Protein AF-A0A960E542-F1 (afdb_monomer)

Sequence (45 aa):
FRKLLDEGQAGDNIGALLRGTKKEEVERGQVLAAPGSITPHSEFE

Structure (mmCIF, N/CA/C/O backbone):
data_AF-A0A960E542-F1
#
_entry.id   AF-A0A960E542-F1
#
loop_
_atom_site.group_PDB
_atom_site.id
_atom_site.type_symbol
_atom_site.label_atom_id
_atom_site.label_alt_id
_atom_site.label_comp_id
_atom_site.label_asym_id
_atom_site.label_entity_id
_atom_site.label_seq_id
_atom_site.pdbx_PDB_ins_code
_atom_site.Cartn_x
_atom_site.Cartn_y
_atom_site.Cartn_z
_atom_site.occupancy
_atom_site.B_iso_or_equiv
_atom_site.auth_seq_id
_atom_site.auth_comp_id
_atom_site.auth_asym_id
_atom_site.auth_atom_id
_atom_site.pdbx_PDB_model_num
ATOM 1 N N . PHE A 1 1 ? -9.229 10.822 2.768 1.00 61.78 1 PHE A N 1
ATOM 2 C CA . PHE A 1 1 ? -9.884 9.623 3.339 1.00 61.78 1 PHE A CA 1
ATOM 3 C C . PHE A 1 1 ? -11.184 9.949 4.051 1.00 61.78 1 PHE A C 1
ATOM 5 O O . PHE A 1 1 ? -11.223 9.967 5.272 1.00 61.78 1 PHE A O 1
ATOM 12 N N . ARG A 1 2 ? -12.249 10.282 3.319 1.00 64.38 2 ARG A N 1
ATOM 13 C CA . ARG A 1 2 ? -13.580 10.525 3.920 1.00 64.38 2 ARG A CA 1
ATOM 14 C C . ARG A 1 2 ? -14.725 9.998 3.049 1.00 64.38 2 ARG A C 1
ATOM 16 O O . ARG A 1 2 ? -15.875 10.352 3.264 1.00 64.38 2 ARG A O 1
ATOM 23 N N . LYS A 1 3 ? -14.393 9.185 2.047 1.00 83.56 3 LYS A N 1
ATOM 24 C CA . LYS A 1 3 ? -15.329 8.523 1.142 1.00 83.56 3 LYS A CA 1
ATOM 25 C C . LYS A 1 3 ? -14.841 7.092 0.975 1.00 83.56 3 LYS A C 1
ATOM 27 O O . LYS A 1 3 ? -13.630 6.889 0.872 1.00 83.56 3 LYS A O 1
ATOM 32 N N . LEU A 1 4 ? -15.768 6.143 1.022 1.00 88.25 4 LEU A N 1
ATOM 33 C CA . LEU A 1 4 ? -15.491 4.783 0.586 1.00 88.25 4 LEU A CA 1
ATOM 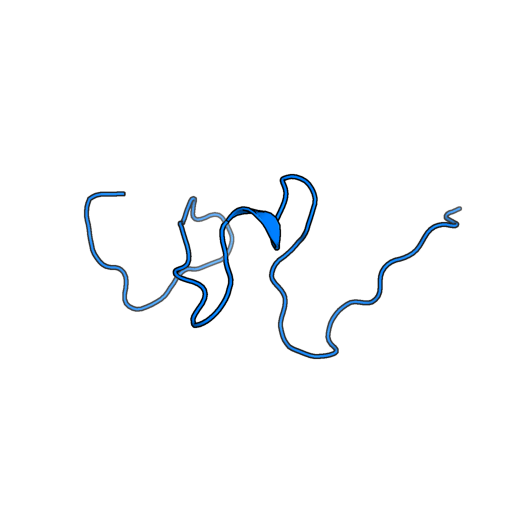34 C C . LEU A 1 4 ? -15.355 4.819 -0.934 1.00 88.25 4 LEU A C 1
ATOM 36 O O . LEU A 1 4 ? -16.110 5.523 -1.604 1.00 88.25 4 LEU A O 1
ATOM 40 N N . LEU A 1 5 ? -14.336 4.135 -1.431 1.00 90.19 5 LEU A N 1
ATOM 41 C CA . LEU A 1 5 ? -14.083 3.963 -2.851 1.00 90.19 5 LEU A CA 1
ATOM 42 C C . LEU A 1 5 ? -14.244 2.476 -3.145 1.00 90.19 5 LEU A C 1
ATOM 44 O O . LEU A 1 5 ? -13.721 1.657 -2.386 1.00 90.19 5 LEU A O 1
ATOM 48 N N . ASP A 1 6 ? -14.963 2.149 -4.214 1.00 92.25 6 ASP A N 1
ATOM 49 C CA . ASP A 1 6 ? -15.129 0.763 -4.661 1.00 92.25 6 ASP A CA 1
ATOM 50 C C . ASP A 1 6 ? -13.870 0.262 -5.390 1.00 92.25 6 ASP A C 1
ATOM 52 O O . ASP A 1 6 ? -13.490 -0.900 -5.262 1.00 92.25 6 ASP A O 1
ATOM 56 N N . GLU A 1 7 ? -13.175 1.163 -6.089 1.00 93.38 7 GLU A N 1
ATOM 57 C CA . GLU A 1 7 ? -11.901 0.921 -6.764 1.00 93.38 7 GLU A CA 1
ATOM 58 C C . GLU A 1 7 ? -10.985 2.153 -6.673 1.00 93.38 7 GLU A C 1
ATOM 60 O O . GLU A 1 7 ? -11.435 3.265 -6.389 1.00 93.38 7 GLU A O 1
ATOM 65 N N . GLY A 1 8 ? -9.686 1.950 -6.900 1.00 91.81 8 GLY A N 1
ATOM 66 C CA . GLY A 1 8 ? -8.702 3.021 -7.042 1.00 91.81 8 GLY A CA 1
ATOM 67 C C . GLY A 1 8 ? -7.919 2.840 -8.335 1.00 91.81 8 GLY A C 1
ATOM 68 O O . GLY A 1 8 ? -7.650 1.707 -8.740 1.00 91.81 8 GLY A O 1
ATOM 69 N N . GLN A 1 9 ? -7.558 3.943 -8.981 1.00 95.25 9 GLN A N 1
ATOM 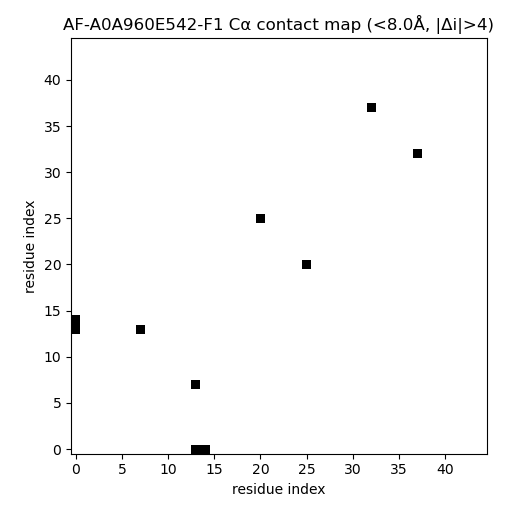70 C CA . GLN A 1 9 ? -6.824 3.934 -10.243 1.00 95.25 9 GLN A CA 1
ATOM 71 C C . GLN A 1 9 ? -5.429 4.546 -10.071 1.00 95.25 9 GLN A C 1
ATOM 73 O O . GLN A 1 9 ? -5.087 5.140 -9.044 1.00 95.25 9 GLN A O 1
ATOM 78 N N . ALA A 1 10 ? -4.578 4.360 -11.081 1.00 95.44 10 ALA A N 1
ATOM 79 C CA . ALA A 1 10 ? -3.228 4.904 -11.066 1.00 95.44 10 ALA A CA 1
ATOM 80 C C . ALA A 1 10 ? -3.261 6.438 -10.940 1.00 95.44 10 ALA A C 1
ATOM 82 O O . ALA A 1 10 ? -3.904 7.120 -11.733 1.00 95.44 10 ALA A O 1
ATOM 83 N N . GLY A 1 11 ? -2.539 6.969 -9.950 1.00 95.00 11 GLY A N 1
ATOM 84 C CA . GLY A 1 11 ? -2.504 8.401 -9.634 1.00 95.00 11 GLY A CA 1
ATOM 85 C C . GLY A 1 11 ? -3.364 8.808 -8.434 1.00 95.00 11 GLY A C 1
ATOM 86 O O . GLY A 1 11 ? -3.149 9.893 -7.890 1.00 95.00 11 GLY A O 1
ATOM 87 N N . ASP A 1 12 ? -4.270 7.946 -7.963 1.00 94.44 12 ASP A N 1
ATOM 88 C CA . ASP A 1 12 ? -5.07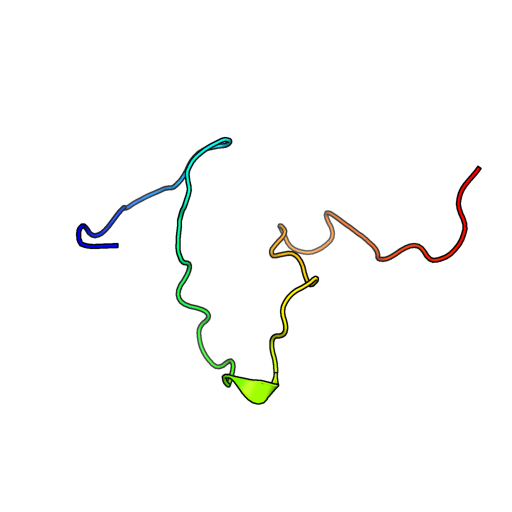7 8.243 -6.780 1.00 94.44 12 ASP A CA 1
ATOM 89 C C . ASP A 1 12 ? -4.271 8.105 -5.482 1.00 94.44 12 ASP A C 1
ATOM 91 O O . ASP A 1 12 ? -3.538 7.139 -5.258 1.00 94.44 12 ASP A O 1
ATOM 95 N N . ASN A 1 13 ? -4.465 9.053 -4.562 1.00 94.62 13 ASN A N 1
ATOM 96 C CA . ASN A 1 13 ? -3.952 8.943 -3.199 1.00 94.62 13 ASN A CA 1
ATOM 97 C C . ASN A 1 13 ? -4.990 8.238 -2.315 1.00 94.62 13 ASN A C 1
ATOM 99 O O . ASN A 1 13 ? -5.946 8.862 -1.835 1.00 94.62 13 ASN A O 1
ATOM 103 N N . ILE A 1 14 ? -4.794 6.930 -2.126 1.00 94.00 14 ILE A N 1
ATOM 104 C CA . ILE A 1 14 ? -5.719 6.042 -1.413 1.00 94.00 14 ILE A CA 1
ATOM 105 C C . ILE A 1 14 ? -5.073 5.343 -0.210 1.00 94.00 14 ILE A C 1
ATOM 107 O O . ILE A 1 14 ? -3.878 5.436 0.051 1.00 94.00 14 ILE A O 1
ATOM 111 N N . GLY A 1 15 ? -5.921 4.696 0.578 1.00 93.62 15 GLY A N 1
ATOM 112 C CA . GLY A 1 15 ? -5.601 4.010 1.810 1.00 93.62 15 GLY A CA 1
ATOM 113 C C . GLY A 1 15 ? -6.357 2.701 1.744 1.00 93.62 15 GLY A C 1
ATOM 114 O O . GLY A 1 15 ? -7.583 2.706 1.644 1.00 93.62 15 GLY A O 1
ATOM 115 N N . ALA A 1 16 ? -5.611 1.603 1.723 1.00 93.50 16 ALA A N 1
ATOM 116 C CA . ALA A 1 16 ? -6.147 0.262 1.573 1.00 93.50 16 ALA A CA 1
ATOM 117 C C . ALA A 1 16 ? -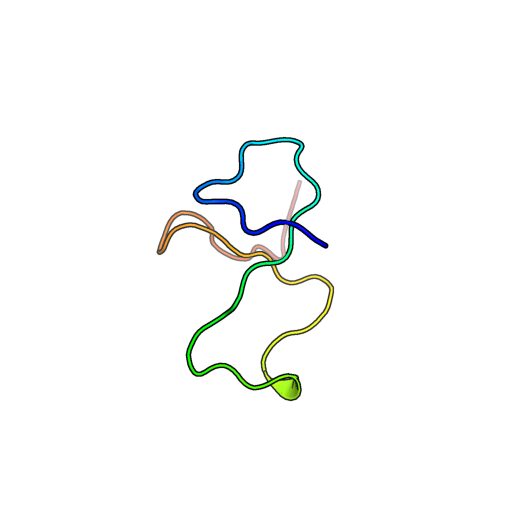6.223 -0.424 2.940 1.00 93.50 16 ALA A C 1
ATOM 119 O O . ALA A 1 16 ? -5.260 -0.413 3.707 1.00 93.50 16 ALA A O 1
ATOM 120 N N . LEU A 1 17 ? -7.370 -1.030 3.243 1.00 93.44 17 LEU A N 1
ATOM 121 C CA . LEU A 1 17 ? -7.527 -1.859 4.433 1.00 93.44 17 LEU A CA 1
ATOM 122 C C . LEU A 1 17 ? -6.951 -3.254 4.159 1.00 93.44 17 LEU A C 1
ATOM 124 O O . LEU A 1 17 ? -7.492 -4.000 3.345 1.00 93.44 17 LEU A O 1
ATOM 128 N N . LEU A 1 18 ? -5.874 -3.615 4.858 1.00 94.88 18 LEU A N 1
ATOM 129 C CA . LEU A 1 18 ? -5.242 -4.932 4.760 1.00 94.88 18 LEU A CA 1
ATOM 130 C C . LEU A 1 18 ? -5.844 -5.881 5.795 1.00 94.88 18 LEU A C 1
ATOM 132 O O . LEU A 1 18 ? -5.769 -5.648 7.002 1.00 94.88 18 LEU A O 1
ATOM 136 N N . ARG A 1 19 ? -6.483 -6.955 5.327 1.00 96.12 19 ARG A N 1
ATOM 137 C CA . ARG A 1 19 ? -7.152 -7.911 6.211 1.00 96.12 19 ARG A CA 1
ATOM 138 C C . ARG A 1 19 ? -6.127 -8.803 6.908 1.00 96.12 19 ARG A C 1
ATOM 140 O O . ARG A 1 19 ? -5.375 -9.506 6.249 1.00 96.12 19 ARG A O 1
ATOM 147 N N . GLY A 1 20 ? -6.195 -8.853 8.238 1.00 94.44 20 GLY A N 1
ATOM 148 C CA . GLY A 1 20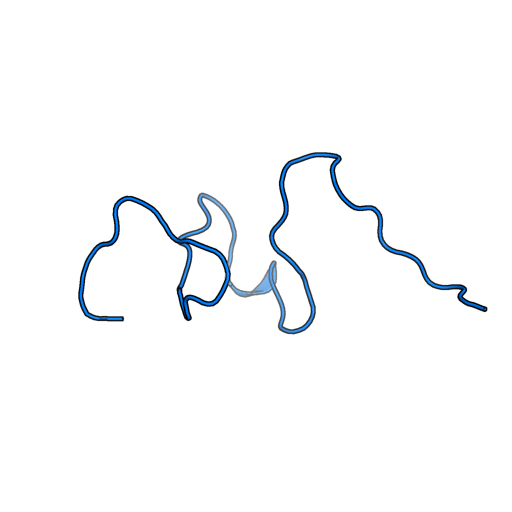 ? -5.405 -9.787 9.049 1.00 94.44 20 GLY A CA 1
ATOM 149 C C . GLY A 1 20 ? -3.960 -9.359 9.293 1.00 94.44 20 GLY A C 1
ATOM 150 O O . GLY A 1 20 ? -3.228 -10.110 9.923 1.00 94.44 20 GLY A O 1
ATOM 151 N N . THR A 1 21 ? -3.574 -8.168 8.839 1.00 94.62 21 THR A N 1
ATOM 152 C CA . THR A 1 21 ? -2.236 -7.611 9.034 1.00 94.62 21 THR A CA 1
ATOM 153 C C . THR A 1 21 ? -2.246 -6.624 10.193 1.00 94.62 21 THR A C 1
ATOM 155 O O . THR A 1 21 ? -3.132 -5.766 10.285 1.00 94.62 21 THR A O 1
ATOM 158 N N . LYS A 1 22 ? -1.272 -6.739 11.091 1.00 94.44 22 LYS A N 1
ATOM 159 C CA . LYS A 1 22 ? -1.082 -5.789 12.188 1.00 94.44 22 LYS A CA 1
ATOM 160 C C . LYS A 1 22 ? -0.269 -4.585 11.726 1.00 94.44 22 LYS A C 1
ATOM 162 O O . LYS A 1 22 ? 0.418 -4.618 10.710 1.00 94.44 22 LYS A O 1
ATOM 167 N N . LYS A 1 23 ? -0.330 -3.498 12.493 1.00 91.19 23 LYS A N 1
ATOM 168 C CA . LYS A 1 23 ? 0.358 -2.249 12.141 1.00 91.19 23 LYS A CA 1
ATOM 169 C C . LYS A 1 23 ? 1.880 -2.419 12.108 1.00 91.19 23 LYS A C 1
ATOM 171 O O . LYS A 1 23 ? 2.537 -1.763 11.316 1.00 91.19 23 LYS A O 1
ATOM 176 N N . GLU A 1 24 ? 2.422 -3.271 12.967 1.00 94.50 24 GLU A N 1
ATOM 177 C CA . GLU A 1 24 ? 3.849 -3.585 13.062 1.00 94.50 24 GLU A CA 1
ATOM 178 C C . GLU A 1 24 ? 4.367 -4.502 11.942 1.00 94.50 24 GLU A C 1
ATOM 180 O O . GLU A 1 24 ? 5.574 -4.644 11.791 1.00 94.50 24 GLU A O 1
ATOM 185 N N . GLU A 1 25 ? 3.477 -5.115 11.159 1.00 95.06 25 GLU A N 1
ATOM 186 C CA . GLU A 1 25 ? 3.841 -6.020 10.060 1.00 95.06 25 GLU A CA 1
ATOM 187 C C . GLU A 1 25 ? 4.011 -5.284 8.722 1.00 95.06 25 GLU A C 1
ATOM 189 O O . GLU A 1 25 ? 4.467 -5.884 7.749 1.00 95.06 25 GLU A O 1
ATOM 194 N N . VAL A 1 26 ? 3.643 -3.997 8.661 1.00 95.19 26 VAL A N 1
ATOM 195 C CA . VAL A 1 26 ? 3.762 -3.159 7.463 1.00 95.19 26 VAL A CA 1
ATOM 196 C C . VAL A 1 26 ? 4.449 -1.850 7.803 1.00 95.19 26 VAL A C 1
ATOM 198 O O . VAL A 1 26 ? 4.054 -1.138 8.727 1.00 95.19 26 VAL A O 1
ATOM 201 N N . GLU A 1 27 ? 5.441 -1.489 6.999 1.00 95.94 27 GLU A N 1
ATOM 202 C CA . GLU A 1 27 ? 6.211 -0.267 7.181 1.00 95.94 27 GLU A CA 1
ATOM 203 C C . GLU A 1 27 ? 6.272 0.594 5.920 1.00 95.94 27 GLU A C 1
ATOM 205 O O . GLU A 1 27 ? 6.042 0.161 4.787 1.00 95.94 27 GLU A O 1
ATOM 210 N N . ARG A 1 28 ? 6.592 1.872 6.127 1.00 95.19 28 ARG A N 1
ATOM 211 C CA . ARG A 1 28 ? 6.779 2.810 5.025 1.00 95.19 28 ARG A CA 1
ATOM 212 C C . ARG A 1 28 ? 7.990 2.383 4.194 1.00 95.19 28 ARG A C 1
ATOM 214 O O . ARG A 1 28 ? 9.083 2.256 4.725 1.00 95.19 28 ARG A O 1
ATOM 221 N N . GLY A 1 29 ? 7.789 2.278 2.883 1.00 94.62 29 GLY A N 1
ATOM 222 C CA . GLY A 1 29 ? 8.808 1.843 1.922 1.00 94.62 29 GLY A CA 1
ATOM 223 C C . GLY A 1 29 ? 8.445 0.520 1.249 1.00 94.62 29 GLY A C 1
ATOM 224 O O . GLY A 1 29 ? 8.900 0.264 0.139 1.00 94.62 29 GLY A O 1
ATOM 225 N N . GLN A 1 30 ? 7.564 -0.272 1.865 1.00 95.88 30 GLN A N 1
ATOM 226 C CA . GLN A 1 30 ? 6.965 -1.442 1.229 1.00 95.88 30 GLN A CA 1
ATOM 227 C C . GLN A 1 30 ? 5.911 -1.043 0.188 1.00 95.88 30 GLN A C 1
ATOM 229 O O . GLN A 1 30 ? 5.346 0.055 0.229 1.00 95.88 30 GLN A O 1
ATOM 234 N N . VAL A 1 31 ? 5.630 -1.960 -0.739 1.00 95.62 31 VAL A N 1
ATOM 235 C CA . VAL A 1 31 ? 4.669 -1.769 -1.832 1.00 95.62 31 VAL A CA 1
ATOM 236 C C . VAL A 1 31 ? 3.570 -2.826 -1.780 1.00 95.62 31 VAL A C 1
ATOM 238 O O . VAL A 1 31 ? 3.836 -4.002 -1.537 1.00 95.62 31 VAL A O 1
ATOM 241 N N . LEU A 1 32 ? 2.327 -2.407 -2.027 1.00 94.88 32 LEU A N 1
ATOM 242 C CA . LEU A 1 32 ? 1.209 -3.316 -2.280 1.00 94.88 32 LEU A CA 1
ATOM 243 C C . LEU A 1 32 ? 1.137 -3.575 -3.784 1.00 94.88 32 LEU A C 1
ATOM 245 O O . LEU A 1 32 ? 1.020 -2.636 -4.568 1.00 94.88 32 LEU A O 1
ATOM 249 N N . ALA A 1 33 ? 1.213 -4.841 -4.177 1.00 96.19 33 ALA A N 1
ATOM 250 C CA . ALA A 1 33 ? 1.207 -5.260 -5.571 1.00 96.19 33 ALA A CA 1
ATOM 251 C C . ALA A 1 33 ? 0.350 -6.518 -5.751 1.00 96.19 33 ALA A C 1
ATOM 253 O O . ALA A 1 33 ? 0.031 -7.215 -4.783 1.00 96.19 33 ALA A O 1
ATOM 254 N N . ALA A 1 34 ? -0.018 -6.811 -6.998 1.00 95.94 34 ALA A N 1
ATOM 255 C CA . ALA A 1 34 ? -0.680 -8.066 -7.317 1.00 95.94 34 ALA A CA 1
ATOM 256 C C . ALA A 1 34 ? 0.246 -9.253 -6.962 1.00 95.94 34 ALA A C 1
ATOM 258 O O . ALA A 1 34 ? 1.462 -9.166 -7.164 1.00 95.94 34 ALA A O 1
ATOM 259 N N . PRO A 1 35 ? -0.287 -10.370 -6.434 1.00 95.75 35 PRO A N 1
ATOM 260 C CA . PRO A 1 35 ? 0.537 -11.521 -6.082 1.00 95.75 35 PRO A CA 1
ATOM 261 C C 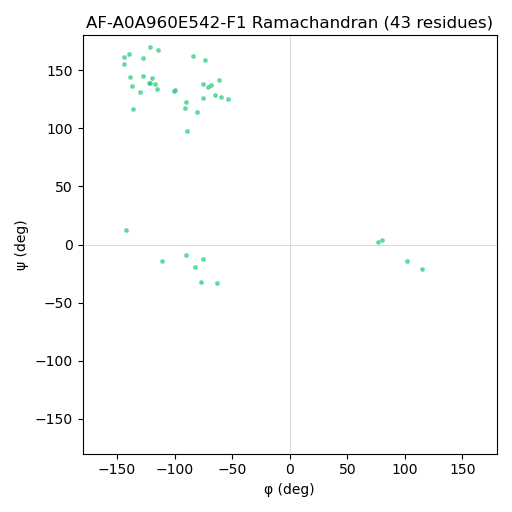. PRO A 1 35 ? 1.401 -11.998 -7.259 1.00 95.75 35 PRO A C 1
ATOM 263 O O . PRO A 1 35 ? 0.889 -12.270 -8.342 1.00 95.75 35 PRO A O 1
ATOM 266 N N . GLY A 1 36 ? 2.715 -12.090 -7.038 1.00 96.25 36 GLY A N 1
ATOM 267 C CA . GLY A 1 36 ? 3.685 -12.548 -8.039 1.00 96.25 36 GLY A CA 1
ATOM 268 C C . GLY A 1 36 ? 4.057 -11.529 -9.122 1.00 96.25 36 GLY A C 1
ATOM 269 O O . GLY A 1 36 ? 4.852 -11.865 -9.993 1.00 96.25 36 GLY A O 1
ATOM 270 N N . SER A 1 37 ? 3.532 -10.298 -9.092 1.00 97.38 37 SER A N 1
ATOM 271 C CA . SER A 1 37 ? 3.830 -9.307 -10.136 1.00 97.38 37 SER A CA 1
ATOM 272 C C . SER A 1 37 ? 5.153 -8.563 -9.942 1.00 97.38 37 SER A C 1
ATOM 274 O O . SER A 1 37 ? 5.641 -7.949 -10.883 1.00 97.38 37 SER A O 1
ATOM 276 N N . ILE A 1 38 ? 5.705 -8.560 -8.726 1.00 96.00 38 ILE A N 1
ATOM 277 C CA . ILE A 1 38 ? 6.951 -7.871 -8.371 1.00 96.00 38 ILE A CA 1
ATOM 278 C C . ILE A 1 38 ? 7.786 -8.758 -7.451 1.00 96.00 38 ILE A C 1
ATOM 280 O O . ILE A 1 38 ? 7.252 -9.438 -6.571 1.00 96.00 38 ILE A O 1
ATOM 284 N N . THR A 1 39 ? 9.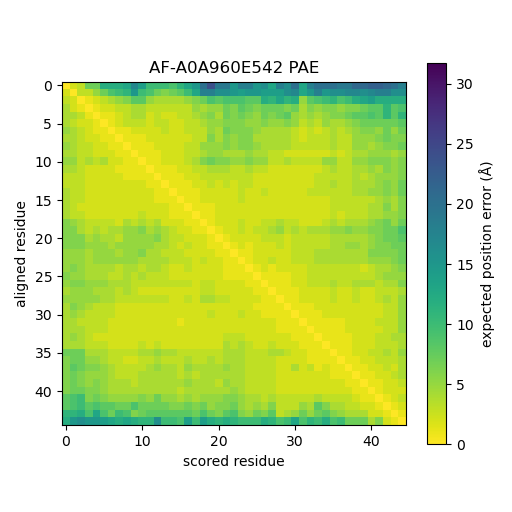104 -8.688 -7.623 1.00 94.25 39 THR A N 1
ATOM 285 C CA . THR A 1 39 ? 10.103 -9.236 -6.704 1.00 94.25 39 THR A CA 1
ATOM 286 C C . THR A 1 39 ? 11.001 -8.110 -6.193 1.00 94.25 39 THR A C 1
ATOM 288 O O . THR A 1 39 ? 11.292 -7.184 -6.948 1.00 94.25 39 THR A O 1
ATOM 291 N N . PRO A 1 40 ? 11.433 -8.133 -4.923 1.00 95.19 40 PRO A N 1
ATOM 292 C CA . PRO A 1 40 ? 12.398 -7.161 -4.423 1.00 95.19 40 PRO A CA 1
ATOM 293 C C . PRO A 1 40 ? 13.770 -7.396 -5.069 1.00 95.19 40 PRO A C 1
ATOM 295 O O . PRO A 1 40 ? 14.225 -8.534 -5.172 1.00 95.19 40 PRO A O 1
ATOM 298 N N . HIS A 1 41 ? 14.435 -6.314 -5.469 1.00 95.50 41 HIS A N 1
ATOM 299 C CA . HIS A 1 41 ? 15.777 -6.338 -6.050 1.00 95.50 41 HIS A CA 1
ATOM 300 C C . HIS A 1 41 ? 16.716 -5.471 -5.210 1.00 95.50 41 HIS A C 1
ATOM 302 O O . HIS A 1 41 ? 16.329 -4.393 -4.761 1.00 95.50 41 HIS A O 1
ATOM 308 N N . SER A 1 42 ? 17.942 -5.947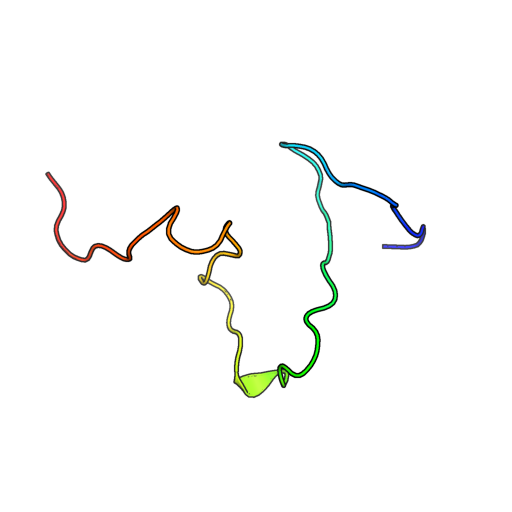 -4.993 1.00 95.44 42 SER A N 1
ATOM 309 C CA . SER A 1 42 ? 18.989 -5.236 -4.245 1.00 95.44 42 SER A CA 1
ATOM 310 C C 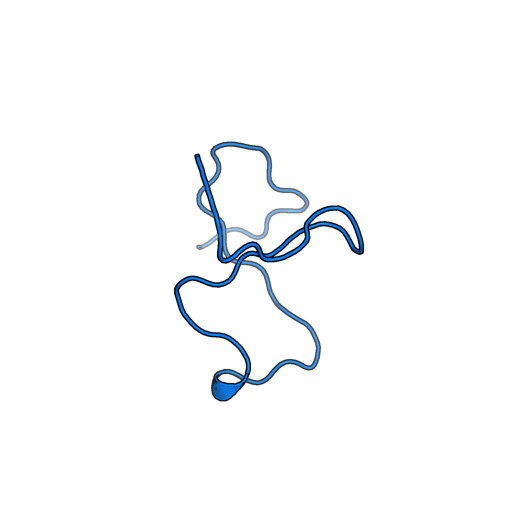. SER A 1 42 ? 20.149 -4.758 -5.119 1.00 95.44 42 SER A C 1
ATOM 312 O O . SER A 1 42 ? 20.941 -3.935 -4.674 1.00 95.44 42 SER A O 1
ATOM 314 N N . GLU A 1 43 ? 20.250 -5.262 -6.348 1.00 94.81 43 GLU A N 1
ATOM 315 C CA . GLU A 1 43 ? 21.286 -4.919 -7.322 1.00 94.81 43 GLU A CA 1
ATOM 316 C C . GLU A 1 43 ? 20.631 -4.260 -8.537 1.00 94.81 43 GLU A C 1
ATOM 318 O O . GLU A 1 43 ? 19.553 -4.674 -8.971 1.00 94.81 43 GLU A O 1
ATOM 323 N N . PHE A 1 44 ? 21.266 -3.211 -9.046 1.00 93.19 44 PHE A N 1
ATOM 324 C CA . PHE A 1 44 ? 20.785 -2.390 -10.153 1.00 93.19 44 PHE A CA 1
ATOM 325 C C . PHE A 1 44 ? 21.973 -1.931 -11.016 1.00 93.19 44 PHE A C 1
ATOM 327 O O . PHE A 1 44 ? 23.097 -1.872 -10.514 1.00 93.19 44 PHE A O 1
ATOM 334 N N . GLU A 1 45 ? 21.717 -1.627 -12.295 1.00 82.56 45 GLU A N 1
ATOM 335 C CA . GLU A 1 45 ? 22.671 -1.008 -13.240 1.00 82.56 45 GLU A CA 1
ATOM 336 C C . GLU A 1 45 ? 22.536 0.521 -13.274 1.00 82.56 45 GLU A C 1
ATOM 338 O O . GLU A 1 45 ? 21.397 1.023 -13.107 1.00 82.56 45 GLU A O 1
#

Mean predicted aligned error: 4.0 Å

pLDDT: mean 92.58, std 6.98, range [61.78, 97.38]

Foldseek 3Di:
DPDDDPDDDPPDDDDDDDPPDDPVNDDPPDDDDDPPPDDDDDDDD

Solvent-accessible surface area (backbone atoms only — not comparable to full-atom values): 3710 Å² total; per-residue (Å²): 142,90,69,92,68,97,74,85,59,95,89,64,94,80,84,83,88,66,84,96,62,56,76,89,80,59,64,94,88,71,81,92,72,64,90,87,75,73,78,93,78,92,78,85,136

Radius of gyration: 13.62 Å; Cα contacts (8 Å, |Δi|>4): 5; chains: 1; bounding box: 38×23×26 Å

Secondary structure (DSSP, 8-state):
--S--S---TT-------TT--GGG--BTB----TTS--------